Protein AF-K1TVU2-F1 (afdb_monomer_lite)

pLDDT: mean 83.81, std 7.66, range [52.53, 93.88]

Foldseek 3Di:
DVVVVVCVPCVVCVVLVVQLQLQLLLQVLLVVFDDDDPVSSVVSSVVSSVVSVPDSDRDPDPRSNVSSVVRSVVVVVVVVVCVVPDDDDPPPDDDPPDDDDDLVRQVVQDDPDNVQWDDPDPRHTGGVDQDDPDNVSHDDPDDDDDDDPPPCPPPD

Sequence (156 aa):
MRTDKIRKYLIPNIPYLFILWAFLKLGTAYRLAAGNDFAHKLIGLGQTIGPAFADFAPGLAPLDWLVGIVGAVGFRLLIYFKSKNAKKFRRDAEYGSARWGTEKDIKPFVDPKFENNVILTGTEFLTMNTRPKIPANARNLNCCIIGSSGSGKTRF

Organism: NCBI:txid408170

Structure (mmCIF, N/CA/C/O backbone):
data_AF-K1TVU2-F1
#
_entry.id   AF-K1TVU2-F1
#
loop_
_atom_site.group_PDB
_atom_site.id
_atom_site.type_symbol
_atom_site.label_atom_id
_atom_site.label_alt_id
_atom_site.label_comp_id
_atom_site.label_asym_id
_atom_site.label_entity_id
_atom_site.label_seq_id
_atom_site.pdbx_PDB_ins_code
_atom_site.Cartn_x
_atom_site.Cartn_y
_atom_site.Cartn_z
_atom_site.occupancy
_atom_site.B_iso_or_equiv
_atom_site.auth_seq_id
_atom_site.auth_comp_id
_atom_site.auth_asym_id
_atom_site.auth_atom_id
_atom_site.pdbx_PDB_model_num
ATOM 1 N N . MET A 1 1 ? -17.877 11.572 -10.518 1.00 52.53 1 MET A N 1
ATOM 2 C CA . MET A 1 1 ? -18.145 10.111 -10.511 1.00 52.53 1 MET A CA 1
ATOM 3 C C . MET A 1 1 ? -17.446 9.317 -11.626 1.00 52.53 1 MET A C 1
ATOM 5 O O . MET A 1 1 ? -16.796 8.330 -11.296 1.00 52.53 1 MET A O 1
ATOM 9 N N . ARG A 1 2 ? -17.541 9.667 -12.926 1.00 57.47 2 ARG A N 1
ATOM 10 C CA . ARG A 1 2 ? -16.842 8.919 -14.011 1.00 57.47 2 ARG A CA 1
ATOM 11 C C . ARG A 1 2 ? -15.331 9.212 -14.078 1.00 57.47 2 ARG A C 1
ATOM 13 O O . ARG A 1 2 ? -14.532 8.296 -14.248 1.00 57.47 2 ARG A O 1
ATOM 20 N N . THR A 1 3 ? -14.940 10.465 -13.862 1.00 62.78 3 THR A N 1
ATOM 21 C CA . THR A 1 3 ? -13.548 10.951 -13.862 1.00 62.78 3 THR A CA 1
ATOM 22 C C . THR A 1 3 ? -12.710 10.429 -12.692 1.00 62.78 3 THR A C 1
ATOM 24 O O . THR A 1 3 ? -11.519 10.178 -12.861 1.00 62.78 3 THR A O 1
ATOM 27 N N . ASP A 1 4 ? -13.323 10.179 -11.533 1.00 68.69 4 ASP A N 1
ATOM 28 C CA . ASP A 1 4 ? -12.631 9.684 -10.331 1.00 68.69 4 ASP A CA 1
ATOM 29 C C . ASP A 1 4 ? -12.112 8.253 -10.515 1.00 68.69 4 ASP A C 1
ATOM 31 O O . ASP A 1 4 ? -11.000 7.917 -10.103 1.00 68.69 4 ASP A O 1
ATOM 35 N N . LYS A 1 5 ? -12.891 7.415 -11.213 1.00 72.62 5 LYS A N 1
ATOM 36 C CA . LYS A 1 5 ? -12.472 6.058 -11.586 1.00 72.62 5 LYS A CA 1
ATOM 37 C C . LYS A 1 5 ? -11.297 6.101 -12.561 1.00 72.62 5 LYS A C 1
ATOM 39 O O . LYS A 1 5 ? -10.327 5.382 -12.366 1.00 72.62 5 LYS A O 1
ATOM 44 N N . ILE A 1 6 ? -11.351 6.977 -13.563 1.00 74.25 6 ILE A N 1
ATOM 45 C CA . ILE A 1 6 ? -10.300 7.126 -14.579 1.00 74.25 6 ILE A CA 1
ATOM 46 C C . ILE A 1 6 ? -8.980 7.597 -13.947 1.00 74.25 6 ILE A C 1
ATOM 48 O O . ILE A 1 6 ? -7.940 6.976 -14.161 1.00 74.25 6 ILE A O 1
ATOM 52 N N . ARG A 1 7 ? -9.021 8.627 -13.091 1.00 73.06 7 ARG A N 1
ATOM 53 C CA . ARG A 1 7 ? -7.840 9.124 -12.359 1.00 73.06 7 ARG A CA 1
ATOM 54 C C . ARG A 1 7 ? -7.208 8.052 -11.472 1.00 73.06 7 ARG A C 1
ATOM 56 O O . ARG A 1 7 ? -5.986 7.933 -11.451 1.00 73.06 7 ARG A O 1
ATOM 63 N N . LYS A 1 8 ? -8.025 7.230 -10.804 1.00 78.75 8 LYS A N 1
ATOM 64 C CA . LYS A 1 8 ? -7.556 6.128 -9.948 1.00 78.75 8 LYS A CA 1
ATOM 65 C C . LYS A 1 8 ? -6.725 5.084 -10.701 1.00 78.75 8 LYS A C 1
ATOM 67 O O . LYS A 1 8 ? -5.829 4.504 -10.099 1.00 78.75 8 LYS A O 1
ATOM 72 N N . TYR A 1 9 ? -7.005 4.843 -11.982 1.00 77.69 9 TYR A N 1
ATOM 73 C CA . TYR A 1 9 ? -6.235 3.894 -12.793 1.00 77.69 9 TYR A CA 1
ATOM 74 C C . TYR A 1 9 ? -5.118 4.561 -13.597 1.00 77.69 9 TYR A C 1
ATOM 76 O O . TYR A 1 9 ? -4.064 3.958 -13.754 1.00 77.69 9 TYR A O 1
ATOM 84 N N . LEU A 1 10 ? -5.297 5.791 -14.082 1.00 79.50 10 LEU A N 1
ATOM 85 C CA . LEU A 1 10 ? -4.266 6.472 -14.869 1.00 79.50 10 LEU A CA 1
ATOM 86 C C . LEU A 1 10 ? -3.083 6.917 -14.012 1.00 79.50 10 LEU A C 1
ATOM 88 O O . LEU A 1 10 ? -1.948 6.586 -14.339 1.00 79.50 10 LEU A O 1
ATOM 92 N N . ILE A 1 11 ? -3.335 7.617 -12.903 1.00 82.50 11 ILE A N 1
ATOM 93 C CA . ILE A 1 11 ? -2.276 8.262 -12.110 1.00 82.50 11 ILE A CA 1
ATOM 94 C C . ILE A 1 11 ? -1.214 7.256 -11.634 1.00 82.50 11 ILE A C 1
ATOM 96 O O . ILE A 1 11 ? -0.029 7.521 -11.833 1.00 82.50 11 ILE A O 1
ATOM 100 N N . PRO A 1 12 ? -1.577 6.076 -11.092 1.00 82.62 12 PRO A N 1
ATOM 101 C CA . PRO A 1 12 ? -0.578 5.097 -10.668 1.00 82.62 12 PRO A CA 1
ATOM 102 C C . PRO A 1 12 ? 0.175 4.438 -11.828 1.00 82.62 12 PRO A C 1
ATOM 104 O O . PRO A 1 12 ? 1.238 3.868 -11.600 1.00 82.62 12 PRO A O 1
ATOM 107 N N . ASN A 1 13 ? -0.370 4.477 -13.053 1.00 85.38 13 ASN A N 1
ATOM 108 C CA . ASN A 1 13 ? 0.230 3.815 -14.208 1.00 85.38 13 ASN A CA 1
ATOM 109 C C . ASN A 1 13 ? 1.140 4.722 -15.055 1.00 85.38 13 ASN A C 1
ATOM 111 O O . ASN A 1 13 ? 1.982 4.207 -15.787 1.00 85.38 13 ASN A O 1
ATOM 115 N N . ILE A 1 14 ? 1.022 6.049 -14.923 1.00 87.12 14 ILE A N 1
ATOM 116 C CA . ILE A 1 14 ? 1.856 7.035 -15.634 1.00 87.12 14 ILE A CA 1
ATOM 117 C C . ILE A 1 14 ? 3.366 6.763 -15.483 1.00 87.12 14 ILE A C 1
ATOM 119 O O . ILE A 1 14 ? 4.053 6.762 -16.504 1.00 87.12 14 ILE A O 1
ATOM 123 N N . PRO A 1 15 ? 3.912 6.462 -14.286 1.00 88.44 15 PRO A N 1
ATOM 124 C CA . PRO A 1 15 ? 5.340 6.174 -14.147 1.00 88.44 15 PRO A CA 1
ATOM 125 C C . PRO A 1 15 ? 5.811 5.004 -15.020 1.00 88.44 15 PRO A C 1
ATOM 127 O O . PRO A 1 15 ? 6.903 5.056 -15.577 1.00 88.44 15 PRO A O 1
ATOM 130 N N . TYR A 1 16 ? 4.981 3.971 -15.208 1.00 87.25 16 TYR A N 1
ATOM 131 C CA . TYR A 1 16 ? 5.338 2.827 -16.052 1.00 87.25 16 TYR A CA 1
ATOM 132 C C . TYR A 1 16 ? 5.390 3.179 -17.539 1.00 87.25 16 TYR A C 1
ATOM 134 O O . TYR A 1 16 ? 6.142 2.541 -18.267 1.00 87.25 16 TYR A O 1
ATOM 142 N N . LEU A 1 17 ? 4.653 4.201 -17.990 1.00 87.56 17 LEU A N 1
ATOM 143 C CA . LEU A 1 17 ? 4.766 4.715 -19.359 1.00 87.56 17 LEU A CA 1
ATOM 144 C C . LEU A 1 17 ? 6.099 5.441 -19.574 1.00 87.56 17 LEU A C 1
ATOM 146 O O . LEU A 1 17 ? 6.719 5.270 -20.619 1.00 87.56 17 LEU A O 1
ATOM 150 N N . PHE A 1 18 ? 6.583 6.183 -18.573 1.00 88.81 18 PHE A N 1
ATOM 151 C CA . PHE A 1 18 ? 7.921 6.785 -18.621 1.00 88.81 18 PHE A CA 1
ATOM 152 C C . PHE A 1 18 ? 9.023 5.727 -18.637 1.00 88.81 18 PHE A C 1
ATOM 154 O O . PHE A 1 18 ? 9.990 5.852 -19.382 1.00 88.81 18 PHE A O 1
ATOM 161 N N . ILE A 1 19 ? 8.859 4.662 -17.853 1.00 89.00 19 ILE A N 1
ATOM 162 C CA . ILE A 1 19 ? 9.794 3.534 -17.843 1.00 89.00 19 ILE A CA 1
ATOM 163 C C . ILE A 1 19 ? 9.772 2.815 -19.194 1.00 89.00 19 ILE A C 1
ATOM 165 O O . ILE A 1 19 ? 10.829 2.579 -19.767 1.00 89.00 19 ILE A O 1
ATOM 169 N N . LEU A 1 20 ? 8.586 2.535 -19.743 1.00 89.50 20 LEU A N 1
ATOM 170 C CA . LEU A 1 20 ? 8.427 1.973 -21.086 1.00 89.50 20 LEU A CA 1
ATOM 171 C C . LEU A 1 20 ? 9.167 2.816 -22.133 1.00 89.50 20 LEU A C 1
ATOM 173 O O . LEU A 1 20 ? 9.944 2.273 -22.913 1.00 89.50 20 LEU A O 1
ATOM 177 N N . TRP A 1 21 ? 8.959 4.134 -22.117 1.00 88.75 21 TRP A N 1
ATOM 178 C CA . TRP A 1 21 ? 9.632 5.070 -23.016 1.00 88.75 21 TRP A CA 1
ATOM 179 C C . TRP A 1 21 ? 11.156 5.052 -22.836 1.00 88.75 21 TRP A C 1
ATOM 181 O O . TRP A 1 21 ? 11.881 4.960 -23.824 1.00 88.75 21 TRP A O 1
ATOM 191 N N . ALA A 1 22 ? 11.652 5.053 -21.596 1.00 87.75 22 ALA A N 1
ATOM 192 C CA . ALA A 1 22 ? 13.085 5.006 -21.312 1.00 87.75 22 ALA A CA 1
ATOM 193 C C . ALA A 1 22 ? 13.735 3.712 -21.832 1.00 87.75 22 ALA A C 1
ATOM 195 O O . ALA A 1 22 ? 14.769 3.766 -22.495 1.00 87.75 22 ALA A O 1
ATOM 196 N N . PHE A 1 23 ? 13.115 2.551 -21.600 1.00 87.19 23 PHE A N 1
ATOM 197 C CA . PHE A 1 23 ? 13.617 1.273 -22.119 1.00 87.19 23 PHE A CA 1
ATOM 198 C C . PHE A 1 23 ? 13.517 1.178 -23.647 1.00 87.19 23 PHE A C 1
ATOM 200 O O . PHE A 1 23 ? 14.413 0.624 -24.281 1.00 87.19 23 PHE A O 1
ATOM 207 N N . LEU A 1 24 ? 12.487 1.769 -24.254 1.00 87.62 24 LEU A N 1
ATOM 208 C CA . LEU A 1 24 ? 12.373 1.873 -25.710 1.00 87.62 24 LEU A CA 1
ATOM 209 C C . LEU A 1 24 ? 13.513 2.720 -26.294 1.00 87.62 24 LEU A C 1
ATOM 211 O O . LEU A 1 24 ? 14.119 2.336 -27.293 1.00 87.62 24 LEU A O 1
ATOM 215 N N . LYS A 1 25 ? 13.870 3.829 -25.636 1.00 85.62 25 LYS A N 1
ATOM 216 C CA . LYS A 1 25 ? 15.003 4.681 -26.027 1.00 85.62 25 LYS A CA 1
ATOM 217 C C . LYS A 1 25 ? 16.346 3.966 -25.873 1.00 85.62 25 LYS A C 1
ATOM 219 O O . LYS A 1 25 ? 17.197 4.066 -26.755 1.00 85.62 25 LYS A O 1
ATOM 224 N N . LEU A 1 26 ? 16.509 3.149 -24.835 1.00 83.94 26 LEU A N 1
ATOM 225 C CA . LEU A 1 26 ? 17.672 2.264 -24.711 1.00 83.94 26 LEU A CA 1
ATOM 226 C C . LEU A 1 26 ? 17.736 1.222 -25.840 1.00 83.94 26 LEU A C 1
ATOM 228 O O . LEU A 1 26 ? 18.820 0.971 -26.360 1.00 83.94 26 LEU A O 1
ATOM 232 N N . GLY A 1 27 ? 16.593 0.681 -26.276 1.00 83.62 27 GLY A N 1
ATOM 233 C CA . GLY A 1 27 ? 16.507 -0.162 -27.475 1.00 83.62 27 GLY A CA 1
ATOM 234 C C . GLY A 1 27 ? 16.978 0.571 -28.736 1.00 83.62 27 GLY A C 1
ATOM 235 O O . GLY A 1 27 ? 17.840 0.072 -29.461 1.00 83.62 27 GLY A O 1
ATOM 236 N N . THR A 1 28 ? 16.517 1.814 -28.933 1.00 82.94 28 THR A N 1
ATOM 237 C CA . THR A 1 28 ? 16.958 2.643 -30.068 1.00 82.94 28 THR A CA 1
ATOM 238 C C . THR A 1 28 ? 18.461 2.938 -30.024 1.00 82.94 28 THR A C 1
ATOM 240 O O . THR A 1 28 ? 19.115 2.851 -31.061 1.00 82.94 28 THR A O 1
ATOM 243 N N . ALA A 1 29 ? 19.024 3.216 -28.841 1.00 82.25 29 ALA A N 1
ATOM 244 C CA . ALA A 1 29 ? 20.460 3.429 -28.654 1.00 82.25 29 ALA A CA 1
ATOM 245 C C . ALA A 1 29 ? 21.258 2.159 -28.979 1.00 82.25 29 ALA A C 1
ATOM 247 O O . ALA A 1 29 ? 22.219 2.211 -29.738 1.00 82.25 29 ALA A O 1
ATOM 248 N N . TYR A 1 30 ? 20.806 0.997 -28.496 1.00 80.94 30 TYR A N 1
ATOM 249 C CA . TYR A 1 30 ? 21.433 -0.294 -28.791 1.00 80.94 30 TYR A CA 1
ATOM 250 C C . TYR A 1 30 ? 21.447 -0.621 -30.290 1.00 80.94 30 TYR A C 1
ATOM 252 O O . TYR A 1 30 ? 22.404 -1.203 -30.801 1.00 80.94 30 TYR A O 1
ATOM 260 N N . ARG A 1 31 ? 20.398 -0.235 -31.019 1.00 79.81 31 ARG A N 1
ATOM 261 C CA . ARG A 1 31 ? 20.360 -0.395 -32.475 1.00 79.81 31 ARG A CA 1
ATOM 262 C C . ARG A 1 31 ? 21.311 0.564 -33.197 1.00 79.81 31 ARG A C 1
ATOM 264 O O . ARG A 1 31 ? 21.902 0.158 -34.192 1.00 79.81 31 ARG A O 1
ATOM 271 N N . LEU A 1 32 ? 21.419 1.810 -32.733 1.00 78.31 32 LEU A N 1
ATOM 272 C CA . LEU A 1 32 ? 22.293 2.832 -33.321 1.00 78.31 32 LEU A CA 1
ATOM 273 C C . LEU A 1 32 ? 23.777 2.616 -32.975 1.00 78.31 32 LEU A C 1
ATOM 275 O O . LEU A 1 32 ? 24.643 3.134 -33.675 1.00 78.31 32 LEU A O 1
ATOM 279 N N . ALA A 1 33 ? 24.077 1.863 -31.913 1.00 79.12 33 ALA A N 1
ATOM 280 C CA . ALA A 1 33 ? 25.436 1.532 -31.508 1.00 79.12 33 ALA A CA 1
ATOM 281 C C . ALA A 1 33 ? 26.168 0.706 -32.580 1.00 79.12 33 ALA A C 1
ATOM 283 O O . ALA A 1 33 ? 25.679 -0.323 -33.054 1.00 79.12 33 ALA A O 1
ATOM 284 N N . ALA A 1 34 ? 27.374 1.155 -32.932 1.00 68.69 34 ALA A N 1
ATOM 285 C CA . ALA A 1 34 ? 28.248 0.466 -33.871 1.00 68.69 34 ALA A CA 1
ATOM 286 C C . ALA A 1 34 ? 28.825 -0.824 -33.257 1.00 68.69 34 ALA A C 1
ATOM 288 O O . ALA A 1 34 ? 29.204 -0.855 -32.086 1.00 68.69 34 ALA A O 1
ATOM 289 N N . GLY A 1 35 ? 28.916 -1.883 -34.063 1.00 67.00 35 GLY A N 1
ATOM 290 C CA . GLY A 1 35 ? 29.476 -3.179 -33.669 1.00 67.00 35 GLY A CA 1
ATOM 291 C C . GLY A 1 35 ? 28.583 -4.347 -34.081 1.00 67.00 35 GLY A C 1
ATOM 292 O O . GLY A 1 35 ? 27.363 -4.213 -34.119 1.00 67.00 35 GLY A O 1
ATOM 293 N N . ASN A 1 36 ? 29.186 -5.491 -34.408 1.00 67.25 36 ASN A N 1
ATOM 294 C CA . ASN A 1 36 ? 28.449 -6.704 -34.786 1.00 67.25 36 ASN A CA 1
ATOM 295 C C . ASN A 1 36 ? 28.174 -7.614 -33.574 1.00 67.25 36 ASN A C 1
ATOM 297 O O . ASN A 1 36 ? 27.149 -8.289 -33.534 1.00 67.25 36 ASN A O 1
ATOM 301 N N . ASP A 1 37 ? 29.042 -7.560 -32.557 1.00 78.06 37 ASP A N 1
ATOM 302 C CA . ASP A 1 37 ? 28.906 -8.335 -31.322 1.00 78.06 37 ASP A CA 1
ATOM 303 C C . ASP A 1 37 ? 28.197 -7.568 -30.206 1.00 78.06 37 ASP A C 1
ATOM 305 O O . ASP A 1 37 ? 28.316 -6.347 -30.062 1.00 78.06 37 ASP A O 1
ATOM 309 N N . PHE A 1 38 ? 27.511 -8.324 -29.345 1.00 72.44 38 PHE A N 1
ATOM 310 C CA . PHE A 1 38 ? 26.756 -7.802 -28.206 1.00 72.44 38 PHE A CA 1
ATOM 311 C C . PHE A 1 38 ? 27.609 -6.926 -27.274 1.00 72.44 38 PHE A C 1
ATOM 313 O O . PHE A 1 38 ? 27.180 -5.837 -26.897 1.00 72.44 38 PHE A O 1
ATOM 320 N N . ALA A 1 39 ? 28.833 -7.358 -26.950 1.00 75.94 39 ALA A N 1
ATOM 321 C CA . ALA A 1 39 ? 29.740 -6.614 -26.075 1.00 75.94 39 ALA A CA 1
ATOM 322 C C . ALA A 1 39 ? 30.182 -5.275 -26.693 1.00 75.94 39 ALA A C 1
ATOM 324 O O . ALA A 1 39 ? 30.185 -4.249 -26.014 1.00 75.94 39 ALA A O 1
ATOM 325 N N . HIS A 1 40 ? 30.480 -5.260 -27.995 1.00 75.50 40 HIS A N 1
ATOM 326 C CA . HIS A 1 40 ? 30.862 -4.040 -28.706 1.00 75.50 40 HIS A CA 1
ATOM 327 C C . HIS A 1 40 ? 29.695 -3.049 -28.807 1.00 75.50 40 HIS A C 1
ATOM 329 O O . HIS A 1 40 ? 29.885 -1.858 -28.557 1.00 75.50 40 HIS A O 1
ATOM 335 N N . LYS A 1 41 ? 28.468 -3.539 -29.037 1.00 77.31 41 LYS A N 1
ATOM 336 C CA . LYS A 1 41 ? 27.261 -2.700 -28.998 1.00 77.31 41 LYS A CA 1
ATOM 337 C C . LYS A 1 41 ? 26.960 -2.130 -27.613 1.00 77.31 41 LYS A C 1
ATOM 339 O O . LYS A 1 41 ? 26.491 -1.000 -27.526 1.00 77.31 41 LYS A O 1
ATOM 344 N N . LEU A 1 42 ? 27.241 -2.862 -26.530 1.00 75.31 42 LEU A N 1
ATOM 345 C CA . LEU A 1 42 ? 27.081 -2.342 -25.165 1.00 75.31 42 LEU A CA 1
ATOM 346 C C . LEU A 1 42 ? 28.054 -1.197 -24.858 1.00 75.31 42 LEU A C 1
ATOM 348 O O . LEU A 1 42 ? 27.661 -0.221 -24.223 1.00 75.31 42 LEU A O 1
ATOM 352 N N . ILE A 1 43 ? 29.294 -1.282 -25.342 1.00 78.12 43 ILE A N 1
ATOM 353 C CA . ILE A 1 43 ? 30.291 -0.211 -25.186 1.00 78.12 43 ILE A CA 1
ATOM 354 C C . ILE A 1 43 ? 29.889 1.022 -26.017 1.00 78.12 43 ILE A C 1
ATOM 356 O O . ILE A 1 43 ? 29.927 2.146 -25.516 1.00 78.12 43 ILE A O 1
ATOM 360 N N . GLY A 1 44 ? 29.413 0.817 -27.252 1.00 71.44 44 GLY A N 1
ATOM 361 C CA . GLY A 1 44 ? 28.900 1.883 -28.126 1.00 71.44 44 GLY A CA 1
ATOM 362 C C . GLY A 1 44 ? 27.572 2.507 -27.668 1.00 71.44 44 GLY A C 1
ATOM 363 O O . GLY A 1 44 ? 27.193 3.587 -28.130 1.00 71.44 44 GLY A O 1
ATOM 364 N N . LEU A 1 45 ? 26.871 1.869 -26.727 1.00 74.06 45 LEU A N 1
ATOM 365 C CA . LEU A 1 45 ? 25.612 2.355 -26.156 1.00 74.06 45 LEU A CA 1
ATOM 366 C C . LEU A 1 45 ? 25.831 3.680 -25.411 1.00 74.06 45 LEU A C 1
ATOM 368 O O . LEU A 1 45 ? 25.067 4.622 -25.591 1.00 74.06 45 LEU A O 1
ATOM 372 N N . GLY A 1 46 ? 26.940 3.808 -24.673 1.00 72.38 46 GLY A N 1
ATOM 373 C CA . GLY A 1 46 ? 27.304 5.042 -23.964 1.00 72.38 46 GLY A CA 1
ATOM 374 C C . GLY A 1 46 ? 27.386 6.275 -24.871 1.00 72.38 46 GLY A C 1
ATOM 375 O O . GLY A 1 46 ? 26.997 7.368 -24.469 1.00 72.38 46 GLY A O 1
ATOM 376 N N . GLN A 1 47 ? 27.827 6.090 -26.118 1.00 72.50 47 GLN A N 1
ATOM 377 C CA . GLN A 1 47 ? 27.974 7.164 -27.107 1.00 72.50 47 GLN A CA 1
ATOM 378 C C . GLN A 1 47 ? 26.674 7.463 -27.869 1.00 72.50 47 GLN A C 1
ATOM 380 O O . GLN A 1 47 ? 26.495 8.563 -28.386 1.00 72.50 47 GLN A O 1
ATOM 385 N N . THR A 1 48 ? 25.745 6.506 -27.920 1.00 77.44 48 THR A N 1
ATOM 386 C CA . THR A 1 48 ? 24.495 6.597 -28.694 1.00 77.44 48 THR A CA 1
ATOM 387 C C . THR A 1 48 ? 23.262 6.904 -27.843 1.00 77.44 48 THR A C 1
ATOM 389 O O . THR A 1 48 ? 22.209 7.212 -28.399 1.00 77.44 48 THR A O 1
ATOM 392 N N . ILE A 1 49 ? 23.392 6.929 -26.509 1.00 76.19 49 ILE A N 1
ATOM 393 C CA . ILE A 1 49 ? 22.343 7.395 -25.585 1.00 76.19 49 ILE A CA 1
ATOM 394 C C . ILE A 1 49 ? 21.967 8.852 -25.863 1.00 76.19 49 ILE A C 1
ATOM 396 O O . ILE A 1 49 ? 20.789 9.146 -26.013 1.00 76.19 49 ILE A O 1
ATOM 400 N N . GLY A 1 50 ? 22.935 9.765 -25.978 1.00 76.69 50 GLY A N 1
ATOM 401 C CA . GLY A 1 50 ? 22.641 11.183 -26.239 1.00 76.69 50 GLY A CA 1
ATOM 402 C C . GLY A 1 50 ? 21.760 11.384 -27.484 1.00 76.69 50 GLY A C 1
ATOM 403 O O . GLY A 1 50 ? 20.664 11.930 -27.363 1.00 76.69 50 GLY A O 1
ATOM 404 N N . PRO A 1 51 ? 22.173 10.865 -28.656 1.00 76.75 51 PRO A N 1
ATOM 405 C CA . PRO A 1 51 ? 21.371 10.911 -29.879 1.00 76.75 51 PRO A CA 1
ATOM 406 C C . PRO A 1 51 ? 20.022 10.185 -29.775 1.00 76.75 51 PRO A C 1
ATOM 408 O O . PRO A 1 51 ? 19.016 10.689 -30.262 1.00 76.75 51 PRO A O 1
ATOM 411 N N . ALA A 1 52 ? 19.961 9.025 -29.113 1.00 76.19 52 ALA A N 1
ATOM 412 C CA . ALA A 1 52 ? 18.718 8.265 -28.968 1.00 76.19 52 ALA A CA 1
ATOM 413 C C . ALA A 1 52 ? 17.650 9.006 -28.146 1.00 76.19 52 ALA A C 1
ATOM 415 O O . ALA A 1 52 ? 16.455 8.871 -28.423 1.00 76.19 52 ALA A O 1
ATOM 416 N N . PHE A 1 53 ? 18.077 9.793 -27.154 1.00 79.50 53 PHE A N 1
ATOM 417 C CA . PHE A 1 53 ? 17.213 10.608 -26.297 1.00 79.50 53 PHE A CA 1
ATOM 418 C C . PHE A 1 53 ? 16.976 12.032 -26.828 1.00 79.50 53 PHE A C 1
ATOM 420 O O . PHE A 1 53 ? 16.162 12.748 -26.247 1.00 79.50 53 PHE A O 1
ATOM 427 N N . ALA A 1 54 ? 17.638 12.438 -27.919 1.00 77.38 54 ALA A N 1
ATOM 428 C CA . ALA A 1 54 ? 17.451 13.756 -28.529 1.00 77.38 54 ALA A CA 1
ATOM 429 C C . ALA A 1 54 ? 16.028 13.938 -29.085 1.00 77.38 54 ALA A C 1
ATOM 431 O O . ALA A 1 54 ? 15.434 15.003 -28.935 1.00 77.38 54 ALA A O 1
ATOM 432 N N . ASP A 1 55 ? 15.453 12.872 -29.646 1.00 74.62 55 ASP A N 1
ATOM 433 C CA . ASP A 1 55 ? 14.062 12.864 -30.087 1.00 74.62 55 ASP A CA 1
ATOM 434 C C . ASP A 1 55 ? 13.142 12.310 -29.002 1.00 74.62 55 ASP A C 1
ATOM 436 O O . ASP A 1 55 ? 13.353 11.216 -28.473 1.00 74.62 55 ASP A O 1
ATOM 440 N N . PHE A 1 56 ? 12.051 13.015 -28.710 1.00 71.31 56 PHE A N 1
ATOM 441 C CA . PHE A 1 56 ? 11.048 12.534 -27.756 1.00 71.31 56 PHE A CA 1
ATOM 442 C C . PHE A 1 56 ? 10.173 11.411 -28.343 1.00 71.31 56 PHE A C 1
ATOM 444 O O . PHE A 1 56 ? 9.720 10.524 -27.613 1.00 71.31 56 PHE A O 1
ATOM 451 N N . ALA A 1 57 ? 9.970 11.404 -29.665 1.00 74.88 57 ALA A N 1
ATOM 452 C CA . ALA A 1 57 ? 9.100 10.448 -30.342 1.00 74.88 57 ALA A CA 1
ATOM 453 C C . ALA A 1 57 ? 9.679 9.014 -30.313 1.00 74.88 57 ALA A C 1
ATOM 455 O O . ALA A 1 57 ? 10.872 8.818 -30.580 1.00 74.88 57 ALA A O 1
ATOM 456 N N . PRO A 1 58 ? 8.869 7.990 -29.987 1.00 70.94 58 PRO A N 1
ATOM 457 C CA . PRO A 1 58 ? 9.286 6.598 -30.095 1.00 70.94 58 PRO A CA 1
ATOM 458 C C . PRO A 1 58 ? 9.348 6.173 -31.569 1.00 70.94 58 PRO A C 1
ATOM 460 O O . PRO A 1 58 ? 8.429 6.440 -32.341 1.00 70.94 58 PRO A O 1
ATOM 463 N N . GLY A 1 59 ? 10.421 5.484 -31.960 1.00 71.50 59 GLY A N 1
ATOM 464 C CA . GLY A 1 59 ? 10.503 4.861 -33.283 1.00 71.50 59 GLY A CA 1
ATOM 465 C C . GLY A 1 59 ? 9.515 3.694 -33.426 1.00 71.50 59 GLY A C 1
ATOM 466 O O . GLY A 1 59 ? 9.130 3.068 -32.441 1.00 71.50 59 GLY A O 1
ATOM 467 N N . LEU A 1 60 ? 9.122 3.354 -34.656 1.00 76.75 60 LEU A N 1
ATOM 468 C CA . LEU A 1 60 ? 8.177 2.259 -34.956 1.00 76.75 60 LEU A CA 1
ATOM 469 C C . LEU A 1 60 ? 8.835 0.870 -35.046 1.00 76.75 60 LEU A C 1
ATOM 471 O O . LEU A 1 60 ? 8.303 -0.049 -35.662 1.00 76.75 60 LEU A O 1
ATOM 475 N N . ALA A 1 61 ? 10.020 0.702 -34.471 1.00 82.81 61 ALA A N 1
ATOM 476 C CA . ALA A 1 61 ? 10.798 -0.506 -34.676 1.00 82.81 61 ALA A CA 1
ATOM 477 C C . ALA A 1 61 ? 10.388 -1.630 -33.716 1.00 82.81 61 ALA A C 1
ATOM 479 O O . ALA A 1 61 ? 10.453 -1.430 -32.501 1.00 82.81 61 ALA A O 1
ATOM 480 N N . PRO A 1 62 ? 10.037 -2.827 -34.218 1.00 82.94 62 PRO A N 1
ATOM 481 C CA . PRO A 1 62 ? 9.492 -3.895 -33.378 1.00 82.94 62 PRO A CA 1
ATOM 482 C C . PRO A 1 62 ? 10.408 -4.324 -32.222 1.00 82.94 62 PRO A C 1
ATOM 484 O O . PRO A 1 62 ? 9.925 -4.601 -31.126 1.00 82.94 62 PRO A O 1
ATOM 487 N N . LEU A 1 63 ? 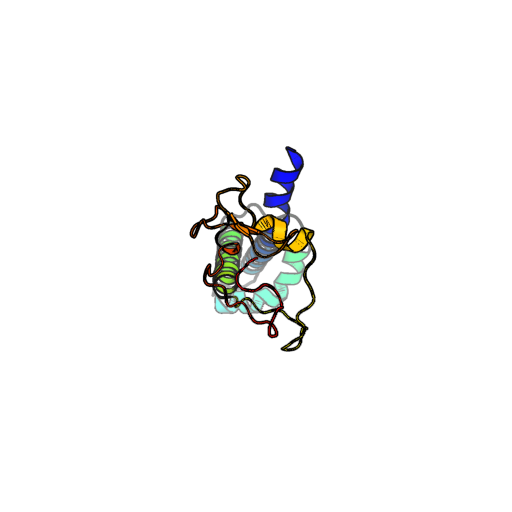11.728 -4.340 -32.440 1.00 81.94 63 LEU A N 1
ATOM 488 C CA . LEU A 1 63 ? 12.705 -4.723 -31.414 1.00 81.94 63 LEU A CA 1
ATOM 489 C C . LEU A 1 63 ? 12.798 -3.697 -30.275 1.00 81.94 63 LEU A C 1
ATOM 491 O O . LEU A 1 63 ? 12.870 -4.089 -29.113 1.00 81.94 63 LEU A O 1
ATOM 495 N N . ASP A 1 64 ? 12.726 -2.402 -30.586 1.00 84.06 64 ASP A N 1
ATOM 496 C CA . ASP A 1 64 ? 12.777 -1.332 -29.581 1.00 84.06 64 ASP A CA 1
ATOM 497 C C . ASP A 1 64 ? 11.537 -1.390 -28.674 1.00 84.06 64 ASP A C 1
ATOM 499 O O . ASP A 1 64 ? 11.632 -1.251 -27.452 1.00 84.06 64 ASP A O 1
ATOM 503 N N . TRP A 1 65 ? 10.370 -1.675 -29.265 1.00 85.44 65 TRP A N 1
ATOM 504 C CA . TRP A 1 65 ? 9.125 -1.902 -28.530 1.00 85.44 65 TRP A CA 1
ATOM 505 C C . TRP A 1 65 ? 9.178 -3.161 -27.664 1.00 85.44 65 TRP A C 1
ATOM 507 O O . TRP A 1 65 ? 8.697 -3.131 -26.531 1.00 85.44 65 TRP A O 1
ATOM 517 N N . LEU A 1 66 ? 9.794 -4.246 -28.146 1.00 88.69 66 LEU A N 1
ATOM 518 C CA . LEU A 1 66 ? 9.987 -5.462 -27.356 1.00 88.69 66 LEU A CA 1
ATOM 519 C C . LEU A 1 66 ? 10.851 -5.183 -26.120 1.00 88.69 66 LEU A C 1
ATOM 521 O O . LEU A 1 66 ? 10.450 -5.530 -25.009 1.00 88.69 66 LEU A O 1
ATOM 525 N N . VAL A 1 67 ? 11.990 -4.503 -26.292 1.00 87.31 67 VAL A N 1
ATOM 526 C CA . VAL A 1 67 ? 12.877 -4.108 -25.182 1.00 87.31 67 VAL A CA 1
ATOM 527 C C . VAL A 1 67 ? 12.145 -3.193 -24.197 1.00 87.31 67 VAL A C 1
ATOM 529 O O . VAL A 1 67 ? 12.209 -3.419 -22.987 1.00 87.31 67 VAL A O 1
ATOM 532 N N . GLY A 1 68 ? 11.386 -2.219 -24.707 1.00 88.00 68 GLY A N 1
ATOM 533 C CA . GLY A 1 68 ? 10.516 -1.358 -23.909 1.00 88.00 68 GLY A CA 1
ATOM 534 C C . GLY A 1 68 ? 9.542 -2.154 -23.040 1.00 88.00 68 GLY A C 1
ATOM 535 O O . GLY A 1 68 ? 9.508 -1.981 -21.819 1.00 88.00 68 GLY A O 1
ATOM 536 N N . ILE A 1 69 ? 8.753 -3.039 -23.657 1.00 90.31 69 ILE A N 1
ATOM 537 C CA . ILE A 1 69 ? 7.714 -3.822 -22.974 1.00 90.31 69 ILE A CA 1
ATOM 538 C C . ILE A 1 69 ? 8.334 -4.751 -21.930 1.00 90.31 69 ILE A C 1
ATOM 540 O O . ILE A 1 69 ? 7.866 -4.770 -20.791 1.00 90.31 69 ILE A O 1
ATOM 544 N N . VAL A 1 70 ? 9.398 -5.484 -22.277 1.00 92.62 70 VAL A N 1
ATOM 545 C CA . VAL A 1 70 ? 10.080 -6.383 -21.332 1.00 92.62 70 VAL A CA 1
ATOM 546 C C . VAL A 1 70 ? 10.644 -5.596 -20.148 1.00 92.62 70 VAL A C 1
ATOM 548 O O . VAL A 1 70 ? 10.435 -5.998 -19.002 1.00 92.62 70 VAL A O 1
ATOM 551 N N . GLY A 1 71 ? 11.275 -4.444 -20.394 1.00 89.75 71 GLY A N 1
ATOM 552 C CA . GLY A 1 71 ? 11.785 -3.566 -19.339 1.00 89.75 71 GLY A CA 1
ATOM 553 C C . GLY A 1 71 ? 10.683 -3.044 -18.414 1.00 89.75 71 GLY A C 1
ATOM 554 O O . GLY A 1 71 ? 10.790 -3.145 -17.189 1.00 89.75 71 GLY A O 1
ATOM 555 N N . ALA A 1 72 ? 9.575 -2.558 -18.980 1.00 91.50 72 ALA A N 1
ATOM 556 C CA . ALA A 1 72 ? 8.435 -2.059 -18.213 1.00 91.50 72 ALA A CA 1
ATOM 557 C C . ALA A 1 72 ? 7.753 -3.160 -17.382 1.00 91.50 72 ALA A C 1
ATOM 559 O O . ALA A 1 72 ? 7.422 -2.938 -16.213 1.00 91.50 72 ALA A O 1
ATOM 560 N N . VAL A 1 73 ? 7.566 -4.355 -17.953 1.00 92.50 73 VAL A N 1
ATOM 561 C CA . VAL A 1 73 ? 6.988 -5.511 -17.250 1.00 92.50 73 VAL A CA 1
ATOM 562 C C . VAL A 1 73 ? 7.917 -5.980 -16.133 1.00 92.50 73 VAL A C 1
ATOM 564 O O . VAL A 1 73 ? 7.459 -6.141 -15.001 1.00 92.50 73 VAL A O 1
ATOM 567 N N . GLY A 1 74 ? 9.216 -6.128 -16.409 1.00 93.12 74 GLY A N 1
ATOM 568 C CA . GLY A 1 74 ? 10.215 -6.500 -15.407 1.00 93.12 74 GLY A CA 1
ATOM 569 C C . GLY A 1 74 ? 10.242 -5.517 -14.236 1.00 93.12 74 GLY A C 1
ATOM 570 O O . GLY A 1 74 ? 10.149 -5.919 -13.076 1.00 93.12 74 GLY A O 1
ATOM 571 N N . PHE A 1 75 ? 10.249 -4.214 -14.522 1.00 92.25 75 PHE A N 1
ATOM 572 C CA . PHE A 1 75 ? 10.213 -3.183 -13.487 1.00 92.25 75 PHE A CA 1
ATOM 573 C C . PHE A 1 75 ? 8.906 -3.196 -12.680 1.00 92.25 75 PHE A C 1
ATOM 575 O O . PHE A 1 75 ? 8.915 -3.048 -11.453 1.00 92.25 75 PHE A O 1
ATOM 582 N N . ARG A 1 76 ? 7.763 -3.424 -13.340 1.00 90.56 76 ARG A N 1
ATOM 583 C CA . ARG A 1 76 ? 6.470 -3.565 -12.661 1.00 90.56 76 ARG A CA 1
ATOM 584 C C . ARG A 1 76 ? 6.451 -4.766 -11.719 1.00 90.56 76 ARG A C 1
ATOM 586 O O . ARG A 1 76 ? 5.938 -4.637 -10.608 1.00 90.56 76 ARG A O 1
ATOM 593 N N . LEU A 1 77 ? 7.030 -5.896 -12.126 1.00 91.56 77 LEU A N 1
ATOM 594 C CA . LEU A 1 77 ? 7.174 -7.077 -11.275 1.00 91.56 77 LEU A CA 1
ATOM 595 C C . LEU A 1 77 ? 8.064 -6.783 -10.060 1.00 91.56 77 LEU A C 1
ATOM 597 O O . LEU A 1 77 ? 7.666 -7.092 -8.938 1.00 91.56 77 LEU A O 1
ATOM 601 N N . LEU A 1 78 ? 9.204 -6.109 -10.246 1.00 91.50 78 LEU A N 1
ATOM 602 C CA . LEU A 1 78 ? 10.084 -5.707 -9.140 1.00 91.50 78 LEU A CA 1
ATOM 603 C C . LEU A 1 78 ? 9.355 -4.840 -8.103 1.00 91.50 78 LEU A C 1
ATOM 605 O O . LEU A 1 78 ? 9.413 -5.123 -6.902 1.00 91.50 78 LEU A O 1
ATOM 609 N N . ILE A 1 79 ? 8.619 -3.815 -8.552 1.00 90.56 79 ILE A N 1
ATOM 610 C CA . ILE A 1 79 ? 7.804 -2.983 -7.653 1.00 90.56 79 ILE A CA 1
ATOM 611 C C . ILE A 1 79 ? 6.723 -3.815 -6.969 1.00 90.56 79 ILE A C 1
ATOM 613 O O . ILE A 1 79 ? 6.495 -3.643 -5.772 1.00 90.56 79 ILE A O 1
ATOM 617 N N . TYR A 1 80 ? 6.061 -4.712 -7.698 1.00 89.69 80 TYR A N 1
ATOM 618 C CA . TYR A 1 80 ? 5.007 -5.554 -7.146 1.00 89.69 80 TYR A CA 1
ATOM 619 C C . TYR A 1 80 ? 5.524 -6.435 -6.002 1.00 89.69 80 TYR A C 1
ATOM 621 O O . TYR A 1 80 ? 4.947 -6.412 -4.913 1.00 89.69 80 TYR A O 1
ATOM 629 N N . PHE A 1 81 ? 6.642 -7.140 -6.200 1.00 89.81 81 PHE A N 1
ATOM 630 C CA . PHE A 1 81 ? 7.256 -7.960 -5.152 1.00 89.81 81 PHE A CA 1
ATOM 631 C C . PHE A 1 81 ? 7.687 -7.118 -3.948 1.00 89.81 81 PHE A C 1
ATOM 633 O O . PHE A 1 81 ? 7.390 -7.472 -2.805 1.00 89.81 81 PHE A O 1
ATOM 640 N N . LYS A 1 82 ? 8.310 -5.956 -4.185 1.00 88.62 82 LYS A N 1
ATOM 641 C CA . LYS A 1 82 ? 8.713 -5.040 -3.108 1.00 88.62 82 LYS A CA 1
ATOM 642 C C . LYS A 1 82 ? 7.512 -4.490 -2.334 1.00 88.62 82 LYS A C 1
ATOM 644 O O . LYS A 1 82 ? 7.568 -4.390 -1.113 1.00 88.62 82 LYS A O 1
ATOM 649 N N . SER A 1 83 ? 6.424 -4.157 -3.026 1.00 85.50 83 SER A N 1
ATOM 650 C CA . SER A 1 83 ? 5.194 -3.632 -2.426 1.00 85.50 83 SER A CA 1
ATOM 651 C C . SER A 1 83 ? 4.453 -4.692 -1.611 1.00 85.50 83 SER A C 1
ATOM 653 O O . SER A 1 83 ? 3.979 -4.393 -0.517 1.00 85.50 83 SER A O 1
ATOM 655 N N . LYS A 1 84 ? 4.388 -5.939 -2.095 1.00 84.56 84 LYS A N 1
ATOM 656 C CA . LYS A 1 84 ? 3.753 -7.053 -1.374 1.00 84.56 84 LYS A CA 1
ATOM 657 C C . LYS A 1 84 ? 4.502 -7.438 -0.102 1.00 84.56 84 LYS A C 1
ATOM 659 O O . LYS A 1 84 ? 3.861 -7.733 0.901 1.00 84.56 84 LYS A O 1
ATOM 664 N N . ASN A 1 85 ? 5.829 -7.366 -0.132 1.00 79.38 85 ASN A N 1
ATOM 665 C CA . ASN A 1 85 ? 6.685 -7.674 1.014 1.00 79.38 85 ASN A CA 1
ATOM 666 C C . ASN A 1 85 ? 6.950 -6.457 1.918 1.00 79.38 85 ASN A C 1
ATOM 668 O O . ASN A 1 85 ? 7.703 -6.554 2.889 1.00 79.38 85 ASN A O 1
ATOM 672 N N . ALA A 1 86 ? 6.353 -5.299 1.618 1.00 83.94 86 ALA A N 1
ATOM 673 C CA . ALA A 1 86 ? 6.527 -4.103 2.424 1.00 83.94 86 ALA A CA 1
ATOM 674 C C . ALA A 1 86 ? 5.855 -4.286 3.791 1.00 83.94 86 ALA A C 1
ATOM 676 O O . ALA A 1 86 ? 4.628 -4.335 3.914 1.00 83.94 86 ALA A O 1
ATOM 677 N N . LYS A 1 87 ? 6.674 -4.352 4.842 1.00 79.44 87 LYS A N 1
ATOM 678 C CA . LYS A 1 87 ? 6.198 -4.324 6.226 1.00 79.44 87 LYS A CA 1
ATOM 679 C C . LYS A 1 87 ? 5.486 -2.993 6.497 1.00 79.44 87 LYS A C 1
ATOM 681 O O . LYS A 1 87 ? 5.975 -1.924 6.126 1.00 79.44 87 LYS A O 1
ATOM 686 N N . LYS A 1 88 ? 4.324 -3.061 7.149 1.00 77.56 88 LYS A N 1
ATOM 687 C CA . LYS A 1 88 ? 3.546 -1.882 7.543 1.00 77.56 88 LYS A CA 1
ATOM 688 C C . LYS A 1 88 ? 4.077 -1.359 8.871 1.00 77.56 88 LYS A C 1
ATOM 690 O O . LYS A 1 88 ? 3.806 -1.940 9.915 1.00 77.56 88 LYS A O 1
ATOM 695 N N . PHE A 1 89 ? 4.823 -0.265 8.812 1.00 80.56 89 PHE 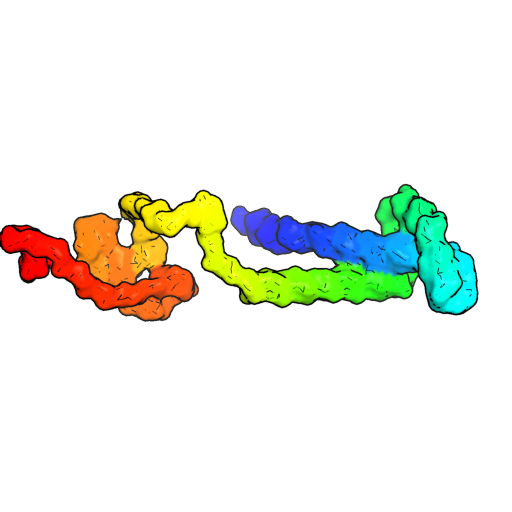A N 1
ATOM 696 C CA . PHE A 1 89 ? 5.306 0.450 9.987 1.00 80.56 89 PHE A CA 1
ATOM 697 C C . PHE A 1 89 ? 4.693 1.842 10.039 1.00 80.56 89 PHE A C 1
ATOM 699 O O . PHE A 1 89 ? 4.433 2.454 9.001 1.00 80.56 89 PHE A O 1
ATOM 706 N N . ARG A 1 90 ? 4.508 2.355 11.253 1.00 77.19 90 ARG A N 1
ATOM 707 C CA . ARG A 1 90 ? 4.194 3.762 11.472 1.00 77.19 90 ARG A CA 1
ATOM 708 C C . ARG A 1 90 ? 5.521 4.520 11.505 1.00 77.19 90 ARG A C 1
ATOM 710 O O . ARG A 1 90 ? 6.207 4.503 12.518 1.00 77.19 90 ARG A O 1
ATOM 717 N N . ARG A 1 91 ? 5.930 5.044 10.346 1.00 81.19 91 ARG A N 1
ATOM 718 C CA . ARG A 1 91 ? 7.192 5.784 10.199 1.00 81.19 91 ARG A CA 1
ATOM 719 C C . ARG A 1 91 ? 7.120 7.087 10.990 1.00 81.19 91 ARG A C 1
ATOM 721 O O . ARG A 1 91 ? 6.031 7.636 11.140 1.00 81.19 91 ARG A O 1
ATOM 728 N N . ASP A 1 92 ? 8.268 7.515 11.502 1.00 82.38 92 ASP A N 1
ATOM 729 C CA . ASP A 1 92 ? 8.443 8.797 12.199 1.00 82.38 92 ASP A CA 1
ATOM 730 C C . ASP A 1 92 ? 7.578 8.953 13.457 1.00 82.38 92 ASP A C 1
ATOM 732 O O . ASP A 1 92 ? 7.235 10.058 13.867 1.00 82.38 92 ASP A O 1
ATOM 736 N N . ALA A 1 93 ? 7.208 7.831 14.076 1.00 83.75 93 ALA A N 1
ATOM 737 C CA . ALA A 1 93 ? 6.453 7.840 15.309 1.00 83.75 93 ALA A CA 1
ATOM 738 C C . ALA A 1 93 ? 7.058 6.883 16.327 1.00 83.75 93 ALA A C 1
ATOM 740 O O . ALA A 1 93 ? 7.184 5.681 16.082 1.00 83.75 93 ALA A O 1
ATOM 741 N N . GLU A 1 94 ? 7.397 7.436 17.486 1.00 86.25 94 GLU A N 1
ATOM 742 C CA . GLU A 1 94 ? 7.970 6.676 18.584 1.00 86.25 94 GLU A CA 1
ATOM 743 C C . GLU A 1 94 ? 6.980 5.654 19.146 1.00 86.25 94 GLU A C 1
ATOM 745 O O . GLU A 1 94 ? 5.746 5.754 19.017 1.00 86.25 94 GLU A O 1
ATOM 750 N N . TYR A 1 95 ? 7.552 4.640 19.788 1.00 76.56 95 TYR A N 1
ATOM 751 C CA . TYR A 1 95 ? 6.779 3.701 20.576 1.00 76.56 95 TYR A CA 1
ATOM 752 C C . TYR A 1 95 ? 6.047 4.459 21.689 1.00 76.56 95 TYR A C 1
ATOM 754 O O . TYR A 1 95 ? 6.632 5.291 22.370 1.00 76.56 95 TYR A O 1
ATOM 762 N N . GLY A 1 96 ? 4.751 4.196 21.855 1.00 81.88 96 GLY A N 1
ATOM 763 C CA . GLY A 1 96 ? 3.935 4.893 22.852 1.00 81.88 96 GLY A CA 1
ATOM 764 C C . GLY A 1 96 ? 3.313 6.212 22.388 1.00 81.88 96 GLY A C 1
ATOM 765 O O . GLY A 1 96 ? 2.560 6.803 23.151 1.00 81.88 96 GLY A O 1
ATOM 766 N N . SER A 1 97 ? 3.489 6.644 21.132 1.00 85.69 97 SER A N 1
ATOM 767 C CA . SER A 1 97 ? 2.828 7.867 20.633 1.00 85.69 97 SER A CA 1
ATOM 768 C C . SER A 1 97 ? 1.309 7.692 20.352 1.00 85.69 97 SER A C 1
ATOM 770 O O . SER A 1 97 ? 0.740 8.327 19.454 1.00 85.69 97 SER A O 1
ATOM 772 N N . ALA A 1 98 ? 0.652 6.771 21.058 1.00 85.88 98 ALA A N 1
ATOM 773 C CA . ALA A 1 98 ? -0.788 6.588 20.982 1.00 85.88 98 ALA A CA 1
ATOM 774 C C . ALA A 1 98 ? -1.491 7.866 21.463 1.00 85.88 98 ALA A C 1
ATOM 776 O O . ALA A 1 98 ? -1.103 8.461 22.465 1.00 85.88 98 ALA A O 1
ATOM 777 N N . ARG A 1 99 ? -2.530 8.285 20.738 1.00 88.31 99 ARG A N 1
ATOM 778 C CA . ARG A 1 99 ? -3.396 9.404 21.123 1.00 88.31 99 ARG A CA 1
ATOM 779 C C . ARG A 1 99 ? -4.788 8.893 21.443 1.00 88.31 99 ARG A C 1
ATOM 781 O O . ARG A 1 99 ? -5.192 7.846 20.935 1.00 88.31 99 ARG A O 1
ATOM 788 N N . TRP A 1 100 ? -5.543 9.684 22.194 1.00 89.06 100 TRP A N 1
ATOM 789 C CA . TRP A 1 100 ? -6.975 9.468 22.329 1.00 89.06 100 TRP A CA 1
ATOM 790 C C . TRP A 1 100 ? -7.649 9.558 20.954 1.00 89.06 100 TRP A C 1
ATOM 792 O O . TRP A 1 100 ? -7.392 10.470 20.155 1.00 89.06 100 TRP A O 1
ATOM 802 N N . GLY A 1 101 ? -8.447 8.538 20.655 1.00 85.75 101 GLY A N 1
ATOM 803 C CA . GLY A 1 101 ? -9.292 8.504 19.473 1.00 85.75 101 GLY A CA 1
ATOM 804 C C . GLY A 1 101 ? -10.482 9.442 19.636 1.00 85.75 101 GLY A C 1
ATOM 805 O O . GLY A 1 101 ? -10.863 9.808 20.743 1.00 85.75 101 GLY A O 1
ATOM 806 N N . THR A 1 102 ? -11.061 9.833 18.512 1.00 89.00 102 THR A N 1
ATOM 807 C CA . THR A 1 102 ? -12.331 10.561 18.449 1.00 89.00 102 THR A CA 1
ATOM 808 C C . THR A 1 102 ? -13.425 9.647 17.903 1.00 89.00 102 THR A C 1
ATOM 810 O O . THR A 1 102 ? -13.132 8.622 17.285 1.00 89.00 102 THR A O 1
ATOM 813 N N . GLU A 1 103 ? -14.687 10.061 18.010 1.00 88.56 103 GLU A N 1
ATOM 814 C CA . GLU A 1 103 ? -15.824 9.348 17.405 1.00 88.56 103 GLU A CA 1
ATOM 815 C C . GLU A 1 103 ? -15.615 9.079 15.896 1.00 88.56 103 GLU A C 1
ATOM 817 O O . GLU A 1 103 ? -16.064 8.077 15.347 1.00 88.56 103 GLU A O 1
ATOM 822 N N . LYS A 1 104 ? -14.879 9.944 15.186 1.00 90.25 104 LYS A N 1
ATOM 823 C CA . LYS A 1 104 ? -14.558 9.729 13.764 1.00 90.25 104 LYS A CA 1
ATOM 824 C C . LYS A 1 104 ? -13.615 8.547 13.542 1.00 90.25 104 LYS A C 1
ATOM 826 O O . LYS A 1 104 ? -13.720 7.884 12.513 1.00 90.25 104 LYS A O 1
ATOM 831 N N . ASP A 1 105 ? -12.715 8.297 14.488 1.00 90.62 105 ASP A N 1
ATOM 832 C CA . ASP A 1 105 ? -11.713 7.238 14.395 1.00 90.62 105 ASP A CA 1
ATOM 833 C C . ASP A 1 105 ? -12.354 5.846 14.587 1.00 90.62 105 ASP A C 1
ATOM 835 O O . ASP A 1 105 ? -11.903 4.886 13.962 1.00 90.62 105 ASP A O 1
ATOM 839 N N . ILE A 1 106 ? -13.429 5.729 15.388 1.00 91.00 106 ILE A N 1
ATOM 840 C CA . ILE A 1 106 ? -14.113 4.447 15.653 1.00 91.00 106 ILE A CA 1
ATOM 841 C C . ILE A 1 106 ? -15.165 4.077 14.592 1.00 91.00 106 ILE A C 1
ATOM 843 O O . ILE A 1 106 ? -15.407 2.896 14.359 1.00 91.00 106 ILE A O 1
ATOM 847 N N . LYS A 1 107 ? -15.745 5.054 13.876 1.00 91.19 107 LYS A N 1
ATOM 848 C CA . LYS A 1 107 ? -16.811 4.839 12.866 1.00 91.19 107 LYS A CA 1
ATOM 849 C C . LYS A 1 107 ? -16.584 3.680 11.885 1.00 91.19 107 LYS A C 1
ATOM 851 O O . LYS A 1 107 ? -17.534 2.942 11.637 1.00 91.19 107 LYS A O 1
ATOM 856 N N . PRO A 1 108 ? -15.379 3.461 11.323 1.00 91.88 108 PRO A N 1
ATOM 857 C CA . PRO A 1 108 ? -15.147 2.355 10.388 1.00 91.88 108 PRO A CA 1
ATOM 858 C C . PRO A 1 108 ? -15.282 0.956 11.010 1.00 91.88 108 PRO A C 1
ATOM 860 O O . PRO A 1 108 ? -15.333 -0.032 10.272 1.00 91.88 108 PRO A O 1
ATOM 863 N N . PHE A 1 109 ? -15.277 0.873 12.341 1.00 91.75 109 PHE A N 1
ATOM 864 C CA . PHE A 1 109 ? -15.346 -0.355 13.127 1.00 91.75 109 PHE A CA 1
ATOM 865 C C . PHE A 1 109 ? -16.756 -0.649 13.652 1.00 91.75 109 PHE A C 1
ATOM 867 O O . PHE A 1 109 ? -16.957 -1.698 14.255 1.00 91.75 109 PHE A O 1
ATOM 874 N N . VAL A 1 110 ? -17.719 0.246 13.418 1.00 92.31 110 VAL A N 1
ATOM 875 C CA . VAL A 1 110 ? -19.108 0.113 13.872 1.00 92.31 110 VAL A CA 1
ATOM 876 C C . VAL A 1 110 ? -19.945 -0.591 12.801 1.00 92.31 110 VAL A C 1
ATOM 878 O O . VAL A 1 110 ? -19.870 -0.260 11.616 1.00 92.31 110 VAL A O 1
ATOM 881 N N . ASP A 1 111 ? -20.757 -1.563 13.210 1.00 92.00 111 ASP A N 1
ATOM 882 C CA . ASP A 1 111 ? -21.785 -2.173 12.369 1.00 92.00 111 ASP A CA 1
ATOM 883 C C . ASP A 1 111 ? -22.993 -1.230 12.241 1.00 92.00 111 ASP A C 1
ATOM 885 O O . ASP A 1 111 ? -23.423 -0.660 13.247 1.00 92.00 111 ASP A O 1
ATOM 889 N N . PRO A 1 112 ? -23.587 -1.075 11.043 1.00 90.56 112 PRO A N 1
ATOM 890 C CA . PRO A 1 112 ? -24.769 -0.234 10.862 1.00 90.56 112 PRO A CA 1
ATOM 891 C C . PRO A 1 112 ? -25.973 -0.677 11.704 1.00 90.56 112 PRO A C 1
ATOM 893 O O . PRO A 1 112 ? -26.830 0.152 12.004 1.00 90.56 112 PRO A O 1
ATOM 896 N N . LYS A 1 113 ? -26.070 -1.961 12.076 1.00 92.19 113 LYS A N 1
ATOM 897 C CA . LYS A 1 113 ? -27.091 -2.444 13.008 1.00 92.19 113 LYS A CA 1
ATOM 898 C C . LYS A 1 113 ? -26.549 -2.354 14.428 1.00 92.19 113 LYS A C 1
ATOM 900 O O . LYS A 1 113 ? -25.613 -3.067 14.773 1.00 92.19 113 LYS A O 1
ATOM 905 N N . PHE A 1 114 ? -27.168 -1.514 15.255 1.00 90.31 114 PHE A N 1
ATOM 906 C CA . PHE A 1 114 ? -26.737 -1.268 16.634 1.00 90.31 114 PHE A CA 1
ATOM 907 C C . PHE A 1 114 ? -26.550 -2.561 17.445 1.00 90.31 114 PHE A C 1
ATOM 909 O O . PHE A 1 114 ? -25.502 -2.750 18.050 1.00 90.31 114 PHE A O 1
ATOM 916 N N . GLU A 1 115 ? -27.509 -3.484 17.352 1.00 92.06 115 GLU A N 1
ATOM 917 C CA . GLU A 1 115 ? -27.526 -4.787 18.039 1.00 92.06 115 GLU A CA 1
ATOM 918 C C . GLU A 1 115 ? -26.319 -5.681 17.718 1.00 92.06 115 GLU A C 1
ATOM 920 O O . GLU A 1 115 ? -25.974 -6.561 18.499 1.00 92.06 115 GLU A O 1
ATOM 925 N N . ASN A 1 116 ? -25.657 -5.454 16.580 1.00 91.94 116 ASN A N 1
ATOM 926 C CA . ASN A 1 116 ? -24.483 -6.213 16.158 1.00 91.94 116 ASN A CA 1
ATOM 927 C C . ASN A 1 116 ? -23.170 -5.628 16.691 1.00 91.94 116 ASN A C 1
ATOM 929 O O . ASN A 1 116 ? -22.096 -6.008 16.216 1.00 91.94 116 ASN A O 1
ATOM 933 N N . ASN A 1 117 ? -23.229 -4.693 17.638 1.00 92.06 117 ASN A N 1
ATOM 934 C CA . ASN A 1 117 ? -22.052 -4.064 18.210 1.00 92.06 117 ASN A CA 1
ATOM 935 C C . ASN A 1 117 ? -21.888 -4.389 19.692 1.00 92.06 117 ASN A C 1
ATOM 937 O O . ASN A 1 117 ? -22.840 -4.372 20.465 1.00 92.06 117 ASN A O 1
ATOM 941 N N . VAL A 1 118 ? -20.636 -4.585 20.090 1.00 91.06 118 VAL A N 1
ATOM 942 C CA . VAL A 1 118 ? -20.205 -4.449 21.476 1.00 91.06 118 VAL A CA 1
ATOM 943 C C . VAL A 1 118 ? -20.227 -2.966 21.826 1.00 91.06 118 VAL A C 1
ATOM 945 O O . VAL A 1 118 ? -19.623 -2.142 21.131 1.00 91.06 118 VAL A O 1
ATOM 948 N N . ILE A 1 119 ? -20.923 -2.636 22.907 1.00 90.44 119 ILE A N 1
ATOM 949 C CA . ILE A 1 119 ? -20.991 -1.286 23.460 1.00 90.44 119 ILE A CA 1
ATOM 950 C C . ILE A 1 119 ? -19.789 -1.119 24.389 1.00 90.44 119 ILE A C 1
ATOM 952 O O . ILE A 1 119 ? -19.667 -1.854 25.365 1.00 90.44 119 ILE A O 1
ATOM 956 N N . LEU A 1 120 ? -18.875 -0.202 24.060 1.00 88.56 120 LEU A N 1
ATOM 957 C CA . LEU A 1 120 ? -17.705 0.085 24.900 1.00 88.56 120 LEU A CA 1
ATOM 958 C C . LEU A 1 120 ? -17.936 1.341 25.740 1.00 88.56 120 LEU A C 1
ATOM 960 O O . LEU A 1 120 ? -17.600 1.377 26.920 1.00 88.56 120 LEU A O 1
ATOM 964 N N . THR A 1 121 ? -18.514 2.369 25.125 1.00 87.19 121 THR A N 1
ATOM 965 C CA . THR A 1 121 ? -18.897 3.627 25.771 1.00 87.19 121 THR A CA 1
ATOM 966 C C . THR A 1 121 ? -20.191 4.150 25.132 1.00 87.19 121 THR A C 1
ATOM 968 O O . THR A 1 121 ? -20.810 3.470 24.315 1.00 87.19 121 THR A O 1
ATOM 971 N N . GLY A 1 122 ? -20.603 5.378 25.465 1.00 85.06 122 GLY A N 1
ATOM 972 C CA . GLY A 1 122 ? -21.728 6.034 24.792 1.00 85.06 122 GLY A CA 1
ATOM 973 C C . GLY A 1 122 ? -21.473 6.397 23.320 1.00 85.06 122 GLY A C 1
ATOM 974 O O . GLY A 1 122 ? -22.432 6.543 22.566 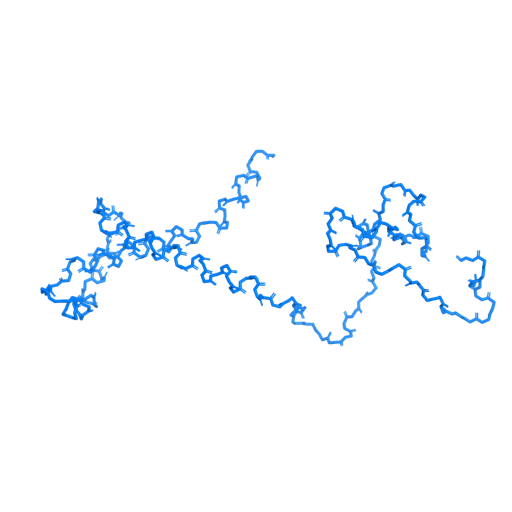1.00 85.06 122 GLY A O 1
ATOM 975 N N . THR A 1 123 ? -20.212 6.544 22.901 1.00 86.62 123 THR A N 1
ATOM 976 C CA . THR A 1 123 ? -19.828 6.967 21.538 1.00 86.62 123 THR A CA 1
ATOM 977 C C . THR A 1 123 ? -19.030 5.911 20.779 1.00 86.62 123 THR A C 1
ATOM 979 O O . THR A 1 123 ? -19.047 5.893 19.546 1.00 86.62 123 THR A O 1
ATOM 982 N N . GLU A 1 124 ? -18.343 5.015 21.487 1.00 90.50 124 GLU A N 1
ATOM 983 C CA . GLU A 1 124 ? -17.511 3.971 20.905 1.00 90.50 124 GLU A CA 1
ATOM 984 C C . GLU A 1 124 ? -18.227 2.617 20.894 1.00 90.50 124 GLU A C 1
ATOM 986 O O . GLU A 1 124 ? -18.547 2.031 21.931 1.00 90.50 124 GLU A O 1
ATOM 991 N N . PHE A 1 125 ? -18.394 2.088 19.684 1.00 91.69 125 PHE A N 1
ATOM 992 C CA . PHE A 1 125 ? -18.986 0.783 19.415 1.00 91.69 125 PHE A CA 1
ATOM 993 C C . PHE A 1 125 ? -18.023 -0.060 18.584 1.00 91.69 125 PHE A C 1
ATOM 995 O O . PHE A 1 125 ? -17.256 0.469 17.774 1.00 91.69 125 PHE A O 1
ATOM 1002 N N . LEU A 1 126 ? -18.069 -1.378 18.761 1.00 92.62 126 LEU A N 1
ATOM 1003 C CA . LEU A 1 126 ? -17.239 -2.307 18.004 1.00 92.62 126 LEU A CA 1
ATOM 1004 C C . LEU A 1 126 ? -18.093 -3.410 17.387 1.00 92.62 126 LEU A C 1
ATOM 1006 O O . LEU A 1 126 ? -18.786 -4.125 18.101 1.00 92.62 126 LEU A O 1
ATOM 1010 N N . THR A 1 127 ? -18.016 -3.583 16.070 1.00 92.56 127 THR A N 1
ATOM 1011 C CA . THR A 1 127 ? -18.743 -4.646 15.367 1.00 92.56 127 THR A CA 1
ATOM 1012 C C . THR A 1 127 ? -18.388 -6.022 15.928 1.00 92.56 127 THR A C 1
ATOM 1014 O O . THR A 1 127 ? -17.215 -6.364 16.064 1.00 92.56 127 THR A O 1
ATOM 1017 N N . MET A 1 128 ? -19.402 -6.843 16.205 1.00 91.62 128 MET A N 1
ATOM 1018 C CA . MET A 1 128 ? -19.237 -8.257 16.562 1.00 91.62 128 MET A CA 1
ATOM 1019 C C . MET A 1 128 ? -18.912 -9.132 15.343 1.00 91.62 128 MET A C 1
ATOM 1021 O O . MET A 1 128 ? -18.623 -10.323 15.476 1.00 91.62 128 MET A O 1
ATOM 1025 N N . ASN A 1 129 ? -18.943 -8.568 14.134 1.00 89.38 129 ASN A N 1
ATOM 1026 C CA . ASN A 1 129 ? -18.583 -9.295 12.932 1.00 89.38 129 ASN A CA 1
ATOM 1027 C C . ASN A 1 129 ? -17.064 -9.506 12.871 1.00 89.38 129 ASN A C 1
ATOM 1029 O O . ASN A 1 129 ? -16.290 -8.580 12.634 1.00 89.38 129 ASN A O 1
ATOM 1033 N N . THR A 1 130 ? -16.634 -10.759 13.003 1.00 84.44 130 THR A N 1
ATOM 1034 C CA . THR A 1 130 ? -15.218 -11.147 12.908 1.00 84.44 130 THR A CA 1
ATOM 1035 C C . THR A 1 130 ? -14.649 -11.022 11.491 1.00 84.44 130 THR A C 1
ATOM 1037 O O . THR A 1 130 ? -13.430 -11.016 11.308 1.00 84.44 130 THR A O 1
ATOM 1040 N N . ARG A 1 131 ? -15.512 -10.905 10.471 1.00 86.38 131 ARG A N 1
ATOM 1041 C CA . ARG A 1 131 ? -15.154 -10.799 9.049 1.00 86.38 131 ARG A CA 1
ATOM 1042 C C . ARG A 1 131 ? -15.836 -9.584 8.399 1.00 86.38 131 ARG A C 1
ATOM 1044 O O . ARG A 1 131 ? -16.696 -9.746 7.528 1.00 86.38 131 ARG A O 1
ATOM 1051 N N . PRO A 1 132 ? -15.465 -8.352 8.791 1.00 86.12 132 PRO A N 1
ATOM 1052 C CA . PRO A 1 132 ? -15.995 -7.150 8.161 1.00 86.12 132 PRO A CA 1
ATOM 1053 C C . PRO A 1 132 ? -15.566 -7.064 6.688 1.00 86.12 132 PRO A C 1
ATOM 1055 O O . PRO A 1 132 ? -14.525 -7.594 6.293 1.00 86.12 132 PRO A O 1
ATOM 1058 N N . LYS A 1 133 ? -16.334 -6.326 5.869 1.00 84.62 133 LYS A N 1
ATOM 1059 C CA . LYS A 1 133 ? -16.050 -6.125 4.428 1.00 84.62 133 LYS A CA 1
ATOM 1060 C C . LYS A 1 133 ? -14.630 -5.618 4.156 1.00 84.62 133 LYS A C 1
ATOM 1062 O O . LYS A 1 133 ? -14.062 -5.904 3.106 1.00 84.62 133 LYS A O 1
ATOM 1067 N N . ILE A 1 134 ? -14.077 -4.848 5.091 1.00 86.81 134 ILE A N 1
ATOM 1068 C CA . ILE A 1 134 ? -12.694 -4.377 5.072 1.00 86.81 134 ILE A CA 1
ATOM 1069 C C . ILE A 1 134 ? -11.941 -5.157 6.159 1.00 86.81 134 ILE A C 1
ATOM 1071 O O . ILE A 1 134 ? -12.078 -4.812 7.332 1.00 86.81 134 ILE A O 1
ATOM 1075 N N . PRO A 1 135 ? -11.115 -6.165 5.814 1.00 84.94 135 PRO A N 1
ATOM 1076 C CA . PRO A 1 135 ? -10.421 -6.997 6.804 1.00 84.94 135 PRO A CA 1
ATOM 1077 C C . PRO A 1 135 ? -9.512 -6.214 7.760 1.00 84.94 135 PRO A C 1
ATOM 1079 O O . PRO A 1 135 ? -9.288 -6.635 8.888 1.00 84.94 135 PRO A O 1
ATOM 1082 N N . ALA A 1 136 ? -9.014 -5.045 7.340 1.00 85.56 136 ALA A N 1
ATOM 1083 C CA . ALA A 1 136 ? -8.221 -4.158 8.196 1.00 85.56 136 ALA A CA 1
ATOM 1084 C C . ALA A 1 136 ? -9.009 -3.603 9.401 1.00 85.56 136 ALA A C 1
ATOM 1086 O O . ALA A 1 136 ? -8.399 -3.177 10.387 1.00 85.56 136 ALA A O 1
ATOM 1087 N N . ASN A 1 137 ? -10.344 -3.633 9.329 1.00 87.62 137 ASN A N 1
ATOM 1088 C CA . ASN A 1 137 ? -11.232 -3.183 10.394 1.00 87.62 137 ASN A CA 1
ATOM 1089 C C . ASN A 1 137 ? -11.603 -4.309 11.368 1.00 87.62 137 ASN A C 1
ATOM 1091 O O . ASN A 1 137 ? -12.279 -4.056 12.356 1.00 87.62 137 ASN A O 1
ATOM 1095 N N . ALA A 1 138 ? -11.157 -5.545 11.132 1.00 88.31 138 ALA A N 1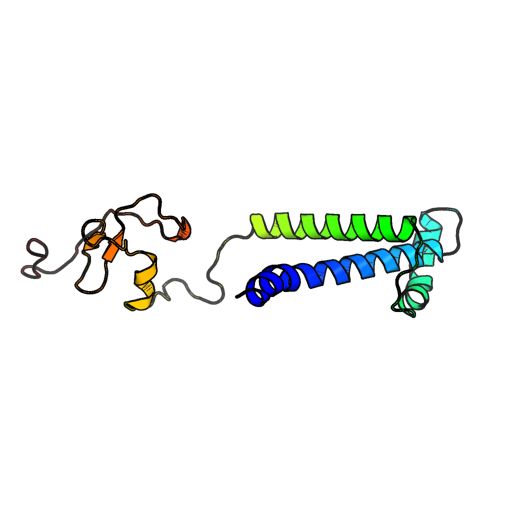
ATOM 1096 C CA . ALA A 1 138 ? -11.354 -6.615 12.099 1.00 88.31 138 ALA A CA 1
ATOM 1097 C C . ALA A 1 138 ? -10.565 -6.312 13.383 1.00 88.31 138 ALA A C 1
ATOM 1099 O O . ALA A 1 138 ? -9.415 -5.852 13.337 1.00 88.31 138 ALA A O 1
ATOM 1100 N N . ARG A 1 139 ? -11.186 -6.552 14.536 1.00 89.38 139 ARG A N 1
ATOM 1101 C CA . ARG A 1 139 ? -10.577 -6.379 15.858 1.00 89.38 139 ARG A CA 1
ATOM 1102 C C . ARG A 1 139 ? -10.856 -7.597 16.724 1.00 89.38 139 ARG A C 1
ATOM 1104 O O . ARG A 1 139 ? -11.774 -8.365 16.453 1.00 89.38 139 ARG A O 1
ATOM 1111 N N . ASN A 1 140 ? -10.025 -7.767 17.747 1.00 89.06 140 ASN A N 1
ATOM 1112 C CA . ASN A 1 140 ? -10.304 -8.723 18.806 1.00 89.06 140 ASN A CA 1
ATOM 1113 C C . ASN A 1 140 ? -11.534 -8.236 19.586 1.00 89.06 140 ASN A C 1
ATOM 1115 O O . ASN A 1 140 ? -11.629 -7.047 19.882 1.00 89.06 140 ASN A O 1
ATOM 1119 N N . LEU A 1 141 ? -12.457 -9.148 19.877 1.00 88.81 141 LEU A N 1
ATOM 1120 C CA . LEU A 1 141 ? -13.719 -8.851 20.558 1.00 88.81 141 LEU A CA 1
ATOM 1121 C C . LEU A 1 141 ? -13.629 -9.055 22.075 1.00 88.81 141 LEU A 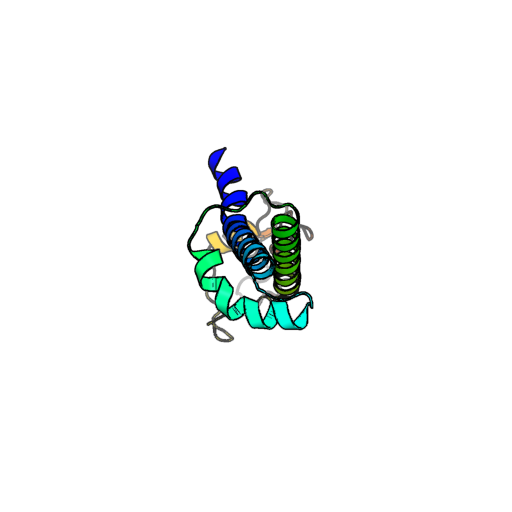C 1
ATOM 1123 O O . LEU A 1 141 ? -14.550 -8.690 22.798 1.00 88.81 141 LEU A O 1
ATOM 1127 N N . ASN A 1 142 ? -12.518 -9.605 22.567 1.00 89.31 142 ASN A N 1
ATOM 1128 C CA . ASN A 1 142 ? -12.278 -9.724 23.998 1.00 89.31 142 ASN A CA 1
ATOM 1129 C C . ASN A 1 142 ? -11.994 -8.337 24.591 1.00 89.31 142 ASN A C 1
ATOM 1131 O O . ASN A 1 142 ? -11.039 -7.669 24.188 1.00 89.31 142 ASN A O 1
ATOM 1135 N N . CYS A 1 143 ? -12.802 -7.930 25.570 1.00 87.00 143 CYS A N 1
ATOM 1136 C CA . CYS A 1 143 ? -12.637 -6.685 26.313 1.00 87.00 143 CYS A CA 1
ATOM 1137 C C . CYS A 1 143 ? -12.174 -6.978 27.748 1.00 87.00 143 CYS A C 1
ATOM 1139 O O . CYS A 1 143 ? -12.624 -7.942 28.364 1.00 87.00 143 CYS A O 1
ATOM 1141 N N . CYS A 1 144 ? -11.288 -6.138 28.284 1.00 89.38 144 CYS A N 1
ATOM 1142 C CA . CYS A 1 144 ? -10.913 -6.141 29.695 1.00 89.38 144 CYS A CA 1
ATOM 1143 C C . CYS A 1 144 ? -11.312 -4.796 30.302 1.00 89.38 144 CYS A C 1
ATOM 1145 O O . CYS A 1 144 ? -10.764 -3.760 29.925 1.00 89.38 144 CYS A O 1
ATOM 1147 N N . ILE A 1 145 ? -12.250 -4.817 31.247 1.00 88.19 145 ILE A N 1
ATOM 1148 C CA . ILE A 1 145 ? -12.759 -3.613 31.907 1.00 88.19 145 ILE A CA 1
ATOM 1149 C C . ILE A 1 145 ? -12.017 -3.431 33.232 1.00 88.19 145 ILE A C 1
ATOM 1151 O O . ILE A 1 145 ? -12.087 -4.280 34.120 1.00 88.19 145 ILE A O 1
ATOM 1155 N N . ILE A 1 146 ? -11.310 -2.309 33.375 1.00 90.94 146 ILE A N 1
ATOM 1156 C CA . ILE A 1 146 ? -10.538 -1.964 34.575 1.00 90.94 146 ILE A CA 1
ATOM 1157 C C . ILE A 1 146 ? -11.085 -0.657 35.148 1.00 90.94 146 ILE A C 1
ATOM 1159 O O . ILE A 1 146 ? -11.331 0.299 34.420 1.00 90.94 146 ILE A O 1
ATOM 1163 N N . GLY A 1 147 ? -11.272 -0.610 36.465 1.00 92.06 147 GLY A N 1
ATOM 1164 C CA . GLY A 1 147 ? -11.807 0.556 37.165 1.00 92.06 147 GLY A CA 1
ATOM 1165 C C . GLY A 1 147 ? -11.816 0.358 38.679 1.00 92.06 147 GLY A C 1
ATOM 1166 O O . GLY A 1 147 ? -11.783 -0.779 39.161 1.00 92.06 147 GLY A O 1
ATOM 1167 N N . SER A 1 148 ? -11.873 1.454 39.436 1.00 93.88 148 SER A N 1
ATOM 1168 C CA . SER A 1 148 ? -11.900 1.452 40.905 1.00 93.88 148 SER A CA 1
ATOM 1169 C C . SER A 1 148 ? -13.161 0.788 41.480 1.00 93.88 148 SER A C 1
ATOM 1171 O O . SER A 1 148 ? -14.117 0.466 40.764 1.00 93.88 148 SER A O 1
ATOM 1173 N N . SER A 1 149 ? -13.174 0.528 42.790 1.00 92.56 149 SER A N 1
ATOM 1174 C CA . SER A 1 149 ? -14.391 0.058 43.464 1.00 92.56 149 SER A CA 1
ATOM 1175 C C . SER A 1 149 ? -15.523 1.080 43.291 1.00 92.56 149 SER A C 1
ATOM 1177 O O . SER A 1 149 ? -15.287 2.281 43.379 1.00 92.56 149 SER A O 1
ATOM 1179 N N . GLY A 1 150 ? -16.738 0.613 42.989 1.00 90.69 150 GLY A N 1
ATOM 1180 C CA . GLY A 1 150 ? -17.900 1.480 42.754 1.00 90.69 150 GLY A CA 1
ATOM 1181 C C . GLY A 1 150 ? -17.961 2.176 41.385 1.00 90.69 150 GLY A C 1
ATOM 1182 O O . GLY A 1 150 ? -18.959 2.824 41.096 1.00 90.69 150 GLY A O 1
ATOM 1183 N N . SER A 1 151 ? -16.975 1.999 40.495 1.00 87.38 151 SER A N 1
ATOM 1184 C CA . SER A 1 151 ? -16.941 2.667 39.178 1.00 87.38 151 SER A CA 1
ATOM 1185 C C . SER A 1 151 ? -17.960 2.144 38.149 1.00 87.38 151 SER A C 1
ATOM 1187 O O . SER A 1 151 ? -17.899 2.516 36.983 1.00 87.38 151 SER A O 1
ATOM 1189 N N . GLY A 1 152 ? -18.856 1.234 38.545 1.00 86.25 152 GLY 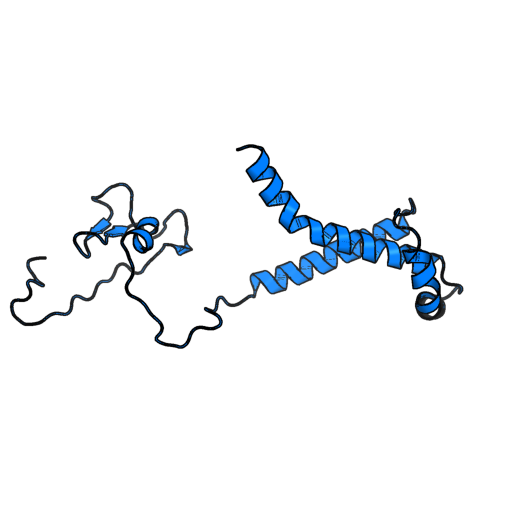A N 1
ATOM 1190 C CA . GLY A 1 152 ? -19.932 0.742 37.684 1.00 86.25 152 GLY A CA 1
ATOM 1191 C C . GLY A 1 152 ? -19.574 -0.380 36.702 1.00 86.25 152 GLY A C 1
ATOM 1192 O O . GLY A 1 152 ? -20.415 -0.696 35.875 1.00 86.25 152 GLY A O 1
ATOM 1193 N N . LYS A 1 153 ? -18.409 -1.039 36.827 1.00 88.81 153 LYS A N 1
ATOM 1194 C CA . LYS A 1 153 ? -17.943 -2.125 35.920 1.00 88.81 153 LYS A CA 1
ATOM 1195 C C . LYS A 1 153 ? -18.930 -3.282 35.683 1.00 88.81 153 LYS A C 1
ATOM 1197 O O . LYS A 1 153 ? -18.759 -4.040 34.742 1.00 88.81 153 LYS A O 1
ATOM 1202 N N . THR A 1 154 ? -19.862 -3.505 36.609 1.00 83.31 154 THR A N 1
ATOM 1203 C CA . THR A 1 154 ? -20.868 -4.582 36.524 1.00 83.31 154 THR A CA 1
ATOM 1204 C C . THR A 1 154 ? -22.197 -4.081 35.962 1.00 83.31 154 THR A C 1
ATOM 1206 O O . THR A 1 154 ? -23.016 -4.872 35.512 1.00 83.31 154 THR A O 1
ATOM 1209 N N . ARG A 1 155 ? -22.443 -2.770 36.043 1.00 80.25 155 ARG A N 1
ATOM 1210 C CA . ARG A 1 155 ? -23.709 -2.147 35.647 1.00 80.25 155 ARG A CA 1
ATOM 1211 C C . ARG A 1 155 ? -23.664 -1.610 34.215 1.00 80.25 155 ARG A C 1
ATOM 1213 O O . ARG A 1 155 ? -24.712 -1.561 33.577 1.00 80.25 155 ARG A O 1
ATOM 1220 N N . PHE A 1 156 ? -22.487 -1.180 33.771 1.00 67.31 156 PHE A N 1
ATOM 1221 C CA . PHE A 1 156 ? -22.192 -0.639 32.446 1.00 67.31 156 PHE A CA 1
ATOM 1222 C C . PHE A 1 156 ? -21.214 -1.567 31.736 1.00 67.31 156 PHE A C 1
ATOM 1224 O O . PHE A 1 156 ? -21.373 -1.726 30.510 1.00 67.31 156 PHE A O 1
#

Radius of gyration: 28.33 Å; chains: 1; bounding box: 58×25×78 Å

Secondary structure (DSSP, 8-state):
-HHHHHHHHHHHHHHHHHHHHHHHHHHHHHHHS--SSHHHHHHHHHHHHHHHHH--SPP--HHHHHHHHHHHHHHHHHHHHHHHT-----TT--TT------HHHHGGG--SSGGGEEE-SSS-EEE--SS-SSGGG-----------TTS-TTT-